Protein AF-A0AAW4GC80-F1 (afdb_monomer_lite)

Foldseek 3Di:
DDPQPPDPVNVVCVVVVQKDFLVVCVVVPNDPVNVVVCCVVVCWDCPDVRIIRNDPPPPPPPDD

Sequence (64 aa):
MRTRPAGAWQRLLDDQHGIITTKQMHENGVNKDSIDHCVETGQWLRVFRGVISVTNGPLTREMQ

Structure (mmCIF, N/CA/C/O backbone):
data_AF-A0AAW4GC80-F1
#
_entry.id   AF-A0AAW4GC80-F1
#
loop_
_atom_site.group_PDB
_atom_site.id
_atom_site.type_symbol
_atom_site.label_atom_id
_atom_site.label_alt_id
_atom_site.label_comp_id
_atom_site.label_asym_id
_atom_site.label_entity_id
_atom_site.label_seq_id
_atom_site.pdbx_PDB_ins_code
_atom_site.Cartn_x
_atom_site.Cartn_y
_atom_site.Cartn_z
_atom_site.occupancy
_atom_site.B_iso_or_equiv
_atom_site.auth_seq_id
_atom_site.auth_comp_id
_atom_site.auth_asym_id
_atom_site.auth_atom_id
_atom_site.pdbx_PDB_model_num
ATOM 1 N N . MET A 1 1 ? -2.215 20.407 -7.267 1.00 34.69 1 MET A N 1
ATOM 2 C CA . MET A 1 1 ? -1.936 19.689 -8.528 1.00 34.69 1 MET A CA 1
ATOM 3 C C . MET A 1 1 ? -1.270 18.366 -8.154 1.00 34.69 1 MET A C 1
ATOM 5 O O . MET A 1 1 ? -0.087 18.366 -7.856 1.00 34.69 1 MET A O 1
ATOM 9 N N . ARG A 1 2 ? -2.033 17.272 -7.992 1.00 43.66 2 ARG A N 1
ATOM 10 C CA . ARG A 1 2 ? -1.444 15.949 -7.709 1.00 43.66 2 ARG A CA 1
ATOM 11 C C . ARG A 1 2 ? -0.965 15.387 -9.041 1.00 43.66 2 ARG A C 1
ATOM 13 O O . ARG A 1 2 ? -1.785 15.145 -9.921 1.00 43.66 2 ARG A O 1
ATOM 20 N N . THR A 1 3 ? 0.340 15.253 -9.210 1.00 44.59 3 THR A N 1
ATOM 21 C CA . THR A 1 3 ? 0.943 14.515 -10.317 1.00 44.59 3 THR A CA 1
ATOM 22 C C . THR A 1 3 ? 0.397 13.090 -10.272 1.00 44.59 3 THR A C 1
ATOM 24 O O . THR A 1 3 ? 0.772 12.309 -9.404 1.00 44.59 3 THR A O 1
ATOM 27 N N . ARG A 1 4 ? -0.550 12.758 -11.162 1.00 52.16 4 ARG A N 1
ATOM 28 C CA . ARG A 1 4 ? -0.873 11.356 -11.444 1.00 52.16 4 ARG A CA 1
ATOM 29 C C . ARG A 1 4 ? 0.427 10.724 -11.925 1.00 52.16 4 ARG A C 1
ATOM 31 O O . ARG A 1 4 ? 0.979 11.238 -12.900 1.00 52.16 4 ARG A O 1
ATOM 38 N N . PRO A 1 5 ? 0.959 9.691 -11.268 1.00 52.91 5 PRO A N 1
ATOM 39 C CA . PRO A 1 5 ? 2.110 9.004 -11.814 1.00 52.91 5 PRO A CA 1
ATOM 40 C C . PRO A 1 5 ? 1.770 8.481 -13.215 1.00 52.91 5 PRO A C 1
ATOM 42 O O . PRO A 1 5 ? 0.934 7.609 -13.386 1.00 52.91 5 PRO A O 1
ATOM 45 N N . ALA A 1 6 ? 2.362 9.047 -14.259 1.00 55.53 6 ALA A N 1
ATOM 46 C CA . ALA A 1 6 ? 2.179 8.530 -15.607 1.00 55.53 6 ALA A CA 1
ATOM 47 C C . ALA A 1 6 ? 3.124 7.328 -15.775 1.00 55.53 6 ALA A C 1
ATOM 49 O O . ALA A 1 6 ? 4.334 7.515 -15.861 1.00 55.53 6 ALA A O 1
ATOM 50 N N . GLY A 1 7 ? 2.600 6.096 -15.752 1.00 72.81 7 GLY A N 1
ATOM 51 C CA . GLY A 1 7 ? 3.409 4.883 -15.942 1.00 72.81 7 GLY A CA 1
ATOM 52 C C . GLY A 1 7 ? 2.837 3.611 -15.310 1.00 72.81 7 GLY A C 1
ATOM 53 O O . GLY A 1 7 ? 1.746 3.617 -14.741 1.00 72.81 7 GLY A O 1
ATOM 54 N N . ALA A 1 8 ? 3.612 2.520 -15.395 1.00 78.56 8 ALA A N 1
ATOM 55 C CA . ALA A 1 8 ? 3.294 1.195 -14.842 1.00 78.56 8 ALA A CA 1
ATOM 56 C C . ALA A 1 8 ? 2.877 1.233 -13.359 1.00 78.56 8 ALA A C 1
ATOM 58 O O . ALA A 1 8 ? 2.042 0.444 -12.931 1.00 78.56 8 ALA A O 1
ATOM 59 N N . TRP A 1 9 ? 3.397 2.207 -12.608 1.00 81.88 9 TRP A N 1
ATOM 60 C CA . TRP A 1 9 ? 3.042 2.448 -11.214 1.00 81.88 9 TRP A CA 1
ATOM 61 C C . TRP A 1 9 ? 1.561 2.799 -11.009 1.00 81.88 9 TRP A C 1
ATOM 63 O O . TRP A 1 9 ? 0.907 2.198 -10.164 1.00 81.88 9 TRP A O 1
ATOM 73 N N . GLN A 1 10 ? 0.995 3.726 -11.789 1.00 82.44 10 GLN A N 1
ATOM 74 C CA . GLN A 1 10 ? -0.429 4.065 -11.655 1.00 82.44 10 GLN A CA 1
ATOM 75 C C . GLN A 1 10 ? -1.316 2.899 -12.062 1.00 82.44 10 GLN A C 1
ATOM 77 O O . GLN A 1 10 ? -2.295 2.629 -11.381 1.00 82.44 10 GLN A O 1
ATOM 82 N N . ARG A 1 11 ? -0.927 2.159 -13.105 1.00 85.75 11 ARG A N 1
ATOM 83 C CA . ARG A 1 11 ? -1.655 0.960 -13.526 1.00 85.75 11 ARG A CA 1
ATOM 84 C C . ARG A 1 11 ? -1.688 -0.098 -12.423 1.00 85.75 11 ARG A C 1
ATOM 86 O O . ARG A 1 11 ? -2.744 -0.631 -12.133 1.00 85.75 11 ARG A O 1
ATOM 93 N N . LEU A 1 12 ? -0.559 -0.331 -11.755 1.00 87.69 12 LEU A N 1
ATOM 94 C CA . LEU A 1 12 ? -0.471 -1.251 -10.621 1.00 87.69 12 LEU A CA 1
ATOM 95 C C . LEU A 1 12 ? -1.357 -0.828 -9.439 1.00 87.69 12 LEU A C 1
ATOM 97 O O . LEU A 1 12 ? -1.916 -1.683 -8.751 1.00 87.69 12 LEU A O 1
ATOM 101 N N .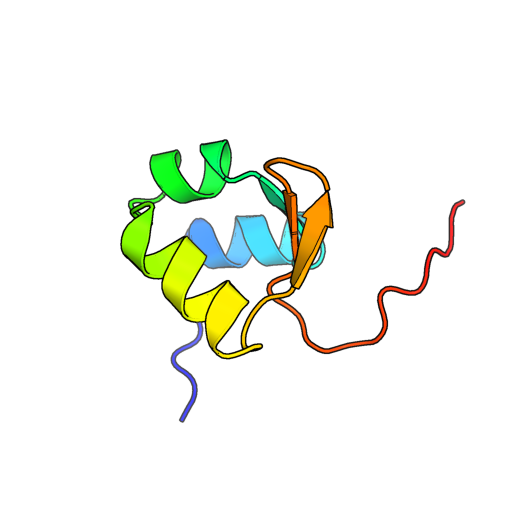 LEU A 1 13 ? -1.450 0.478 -9.179 1.00 87.62 13 LEU A N 1
ATOM 102 C CA . LEU A 1 13 ? -2.330 1.016 -8.146 1.00 87.62 13 LEU A CA 1
ATOM 103 C C . LEU A 1 13 ? -3.802 0.889 -8.537 1.00 87.62 13 LEU A C 1
ATOM 105 O O . LEU A 1 13 ? -4.608 0.527 -7.688 1.00 87.62 13 LEU A O 1
ATOM 109 N N . ASP A 1 14 ? -4.146 1.157 -9.794 1.00 86.62 14 ASP A N 1
ATOM 110 C CA . ASP A 1 14 ? -5.516 1.045 -10.294 1.00 86.62 14 ASP A CA 1
ATOM 111 C C . ASP A 1 14 ? -5.981 -0.424 -10.285 1.00 86.62 14 ASP A C 1
ATOM 113 O O . ASP A 1 14 ? -7.049 -0.719 -9.751 1.00 86.62 14 ASP A O 1
ATOM 117 N N . ASP A 1 15 ? -5.141 -1.348 -10.770 1.00 88.69 15 ASP A N 1
ATOM 118 C CA . ASP A 1 15 ? -5.415 -2.793 -10.835 1.00 88.69 15 ASP A CA 1
ATOM 119 C C . ASP A 1 15 ? -5.575 -3.434 -9.442 1.00 88.69 15 ASP A C 1
ATOM 121 O O . ASP A 1 15 ? -6.252 -4.450 -9.296 1.00 88.69 15 ASP A O 1
ATOM 125 N N . GLN A 1 16 ? -4.953 -2.858 -8.407 1.00 90.81 16 GLN A N 1
ATOM 126 C CA . GLN A 1 16 ? -5.034 -3.349 -7.024 1.00 90.81 16 GLN A CA 1
ATOM 127 C C . GLN A 1 16 ? -5.818 -2.414 -6.096 1.00 90.81 16 GLN A C 1
ATOM 129 O O . GLN A 1 16 ? -5.722 -2.526 -4.871 1.00 90.81 16 GLN A O 1
ATOM 134 N N . HIS A 1 17 ? -6.578 -1.472 -6.657 1.00 88.88 17 HIS A N 1
ATOM 135 C CA . HIS A 1 17 ? -7.426 -0.544 -5.903 1.00 88.88 17 HIS A CA 1
ATOM 136 C C . HIS A 1 17 ? -6.688 0.216 -4.783 1.00 88.88 17 HIS A C 1
ATOM 138 O O . HIS A 1 17 ? -7.235 0.472 -3.713 1.00 88.88 17 HIS A O 1
ATOM 144 N N . GLY A 1 18 ? -5.424 0.571 -5.015 1.00 89.81 18 GLY A N 1
ATOM 145 C CA . GLY A 1 18 ? -4.592 1.295 -4.057 1.00 89.81 18 GLY A CA 1
ATOM 146 C C . GLY A 1 18 ? -4.011 0.440 -2.930 1.00 89.81 18 GLY A C 1
ATOM 147 O O . GLY A 1 18 ? -3.389 0.999 -2.025 1.00 89.81 18 GLY A O 1
ATOM 148 N N . ILE A 1 19 ? -4.173 -0.885 -2.975 1.00 92.31 19 ILE A N 1
ATOM 149 C CA . ILE A 1 19 ? -3.566 -1.825 -2.029 1.00 92.31 19 ILE A CA 1
ATOM 150 C C . ILE A 1 19 ? -2.308 -2.407 -2.645 1.00 92.31 19 ILE A C 1
ATOM 152 O O . ILE A 1 19 ? -2.334 -2.983 -3.726 1.00 92.31 19 ILE A O 1
ATOM 156 N N . ILE A 1 20 ? -1.183 -2.256 -1.962 1.00 93.81 20 ILE A N 1
ATOM 157 C CA . ILE A 1 20 ? 0.103 -2.639 -2.526 1.00 93.81 20 ILE A CA 1
ATOM 158 C C . ILE A 1 20 ? 1.040 -3.172 -1.453 1.00 93.81 20 ILE A C 1
ATOM 160 O O . ILE A 1 20 ? 1.025 -2.751 -0.294 1.00 93.81 20 ILE A O 1
ATOM 164 N N . THR A 1 21 ? 1.875 -4.128 -1.837 1.00 95.69 21 THR A N 1
ATOM 165 C CA . THR A 1 21 ? 2.902 -4.665 -0.948 1.00 95.69 21 THR A CA 1
ATOM 166 C C . THR A 1 21 ? 4.142 -3.776 -0.925 1.00 95.69 21 THR A C 1
ATOM 168 O O . THR A 1 21 ? 4.503 -3.145 -1.920 1.00 95.69 21 THR A O 1
ATOM 171 N N . THR A 1 22 ? 4.879 -3.798 0.184 1.00 95.19 22 THR A N 1
ATOM 172 C CA . THR A 1 22 ? 6.189 -3.135 0.268 1.00 95.19 22 THR A CA 1
ATOM 173 C C . THR A 1 22 ? 7.181 -3.715 -0.742 1.00 95.19 22 THR A C 1
ATOM 175 O O . THR A 1 22 ? 8.046 -3.000 -1.228 1.00 95.19 22 THR A O 1
ATOM 178 N N . LYS A 1 23 ? 7.032 -4.995 -1.117 1.00 95.81 23 LYS A N 1
ATOM 179 C CA . LYS A 1 23 ? 7.821 -5.618 -2.189 1.00 95.81 23 LYS A CA 1
ATOM 180 C C . LYS A 1 23 ? 7.584 -4.918 -3.532 1.00 95.81 23 LYS A C 1
ATOM 182 O O . LYS A 1 23 ? 8.541 -4.462 -4.144 1.00 95.81 23 LYS A O 1
ATOM 187 N N . GLN A 1 24 ? 6.326 -4.783 -3.947 1.00 94.50 24 GLN A N 1
ATOM 188 C CA . GLN A 1 24 ? 5.961 -4.094 -5.190 1.00 94.50 24 GLN A CA 1
ATOM 189 C C . GLN A 1 24 ? 6.383 -2.620 -5.171 1.00 94.50 24 GLN A C 1
ATOM 191 O O . GLN A 1 24 ? 6.833 -2.091 -6.183 1.00 94.50 24 GLN A O 1
ATOM 196 N N . MET A 1 25 ? 6.282 -1.961 -4.014 1.00 93.69 25 MET A N 1
ATOM 197 C CA . MET A 1 25 ? 6.807 -0.609 -3.813 1.00 93.69 25 MET A CA 1
ATOM 198 C C . MET A 1 25 ? 8.317 -0.544 -4.090 1.00 93.69 25 MET A C 1
ATOM 200 O O . MET A 1 25 ? 8.752 0.293 -4.878 1.00 93.69 25 MET A O 1
ATOM 204 N N . HIS A 1 26 ? 9.107 -1.459 -3.522 1.00 94.25 26 HIS A N 1
ATOM 205 C CA . HIS A 1 26 ? 10.551 -1.532 -3.769 1.00 94.25 26 HIS A CA 1
ATOM 206 C C . HIS A 1 26 ? 10.895 -1.853 -5.228 1.00 94.25 26 HIS A C 1
ATOM 208 O O . HIS A 1 26 ? 11.787 -1.224 -5.791 1.00 94.25 26 HIS A O 1
ATOM 214 N N . GLU A 1 27 ? 10.167 -2.773 -5.865 1.00 93.50 27 GLU A N 1
ATOM 215 C CA . GLU A 1 27 ? 10.326 -3.102 -7.293 1.00 93.50 27 GLU A CA 1
ATOM 216 C C . GLU A 1 27 ? 10.039 -1.901 -8.209 1.00 93.50 27 GLU A C 1
ATOM 218 O O . GLU A 1 27 ? 10.570 -1.825 -9.314 1.00 93.50 27 GLU A O 1
AT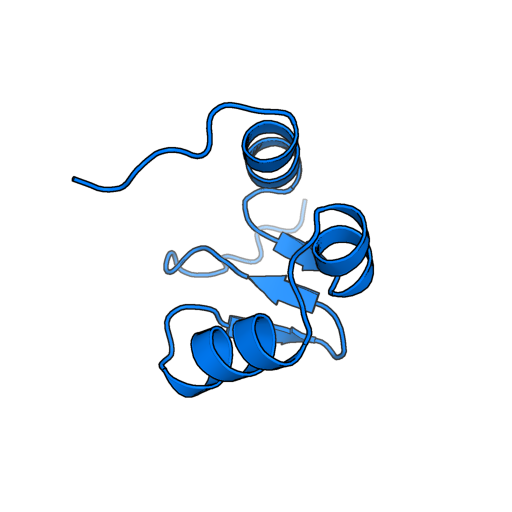OM 223 N N . ASN A 1 28 ? 9.250 -0.934 -7.732 1.00 89.81 28 ASN A N 1
ATOM 224 C CA . ASN A 1 28 ? 8.951 0.322 -8.421 1.00 89.81 28 ASN A CA 1
ATOM 225 C C . ASN A 1 28 ? 9.776 1.514 -7.894 1.00 89.81 28 ASN A C 1
ATOM 227 O O . ASN A 1 28 ? 9.442 2.667 -8.163 1.00 89.81 28 ASN A O 1
ATOM 231 N N . GLY A 1 29 ? 10.862 1.256 -7.157 1.00 91.50 29 GLY A N 1
ATOM 232 C CA . GLY A 1 29 ? 11.825 2.277 -6.733 1.00 91.50 29 GLY A CA 1
ATOM 233 C C . GLY A 1 29 ? 11.435 3.074 -5.485 1.00 91.50 29 GLY A C 1
ATOM 234 O O . GLY A 1 29 ? 12.137 4.015 -5.120 1.00 91.50 29 GLY A O 1
ATOM 235 N N . VAL A 1 30 ? 10.353 2.708 -4.795 1.00 91.94 30 VAL A N 1
ATOM 236 C CA . VAL A 1 30 ? 9.977 3.337 -3.524 1.00 91.94 30 VAL A CA 1
ATOM 237 C C . VAL A 1 30 ? 10.816 2.719 -2.405 1.00 91.94 30 VAL A C 1
ATOM 239 O O . VAL A 1 30 ? 10.741 1.519 -2.130 1.00 91.94 30 VAL A O 1
ATOM 242 N N . ASN A 1 31 ? 11.646 3.532 -1.755 1.00 93.81 31 ASN A N 1
ATOM 243 C CA . ASN A 1 31 ? 12.496 3.076 -0.657 1.00 93.81 31 ASN A CA 1
ATOM 244 C C . ASN A 1 31 ? 11.725 2.988 0.671 1.00 93.81 31 ASN A C 1
ATOM 246 O O . ASN A 1 31 ? 10.627 3.525 0.819 1.00 93.81 31 ASN A O 1
ATOM 250 N N . LYS A 1 32 ? 12.319 2.294 1.645 1.00 94.56 32 LYS A N 1
ATOM 251 C CA . LYS A 1 32 ? 11.707 2.061 2.956 1.00 94.56 32 LYS A CA 1
ATOM 252 C C . LYS A 1 32 ? 11.408 3.361 3.710 1.00 94.56 32 LYS A C 1
ATOM 254 O O . LYS A 1 32 ? 10.297 3.499 4.204 1.00 94.56 32 LYS A O 1
ATOM 259 N N . ASP A 1 33 ? 12.344 4.305 3.739 1.00 97.06 33 ASP A N 1
ATOM 260 C CA . ASP A 1 33 ? 12.183 5.557 4.491 1.00 97.06 33 ASP A CA 1
ATOM 261 C C . ASP A 1 33 ? 11.004 6.388 3.968 1.00 97.06 33 ASP A C 1
ATOM 263 O O . ASP A 1 33 ? 10.260 6.980 4.742 1.00 97.06 33 ASP A O 1
ATOM 267 N N . SER A 1 34 ? 10.773 6.372 2.652 1.00 94.62 34 SER A N 1
ATOM 268 C CA . SER A 1 34 ? 9.622 7.036 2.026 1.00 94.62 34 SER A CA 1
ATOM 269 C C . SER A 1 34 ? 8.306 6.359 2.403 1.00 94.62 34 SER A C 1
ATOM 271 O O . SER A 1 34 ? 7.317 7.038 2.670 1.00 94.62 34 SER A O 1
ATOM 273 N N . ILE A 1 35 ? 8.293 5.021 2.448 1.00 94.12 35 ILE A N 1
ATOM 274 C CA . ILE A 1 35 ? 7.120 4.252 2.884 1.00 94.12 35 ILE A CA 1
ATOM 275 C C . ILE A 1 35 ? 6.804 4.573 4.341 1.00 94.12 35 ILE A C 1
ATOM 277 O O . ILE A 1 35 ? 5.657 4.887 4.656 1.00 94.12 35 ILE A O 1
ATOM 281 N N . ASP A 1 36 ? 7.810 4.503 5.212 1.00 95.25 36 ASP A N 1
ATOM 282 C CA . ASP A 1 36 ? 7.649 4.750 6.641 1.00 95.25 36 ASP A CA 1
ATOM 283 C C . ASP A 1 36 ? 7.196 6.203 6.875 1.00 95.25 36 ASP A C 1
ATOM 285 O O . ASP A 1 36 ? 6.190 6.413 7.548 1.00 95.25 36 ASP A O 1
ATOM 289 N N . HIS A 1 37 ? 7.790 7.189 6.192 1.00 95.75 37 HIS A N 1
ATOM 290 C CA . HIS A 1 37 ? 7.358 8.589 6.254 1.00 95.75 37 HIS A CA 1
ATOM 291 C C . HIS A 1 37 ? 5.891 8.793 5.837 1.00 95.75 37 HIS A C 1
ATOM 293 O O . HIS A 1 37 ? 5.134 9.480 6.526 1.00 95.75 37 HIS A O 1
ATOM 299 N N . CYS A 1 38 ? 5.448 8.202 4.722 1.00 93.50 38 CYS A N 1
ATOM 300 C CA . CYS A 1 38 ? 4.055 8.317 4.276 1.00 93.50 38 CYS A CA 1
ATOM 301 C C . CYS A 1 38 ? 3.071 7.645 5.246 1.00 93.50 38 CYS A C 1
ATOM 303 O O . CYS A 1 38 ? 1.948 8.122 5.408 1.00 93.50 38 CYS A O 1
ATOM 305 N N . VAL A 1 39 ? 3.475 6.556 5.904 1.00 93.12 39 VAL A N 1
ATOM 306 C CA . VAL A 1 39 ? 2.658 5.900 6.935 1.00 93.12 39 VAL A CA 1
ATOM 307 C C . VAL A 1 39 ? 2.603 6.745 8.209 1.00 93.12 39 VAL A C 1
ATOM 309 O O . VAL A 1 39 ? 1.521 6.974 8.743 1.00 93.12 39 VAL A O 1
ATOM 312 N N . GLU A 1 40 ? 3.742 7.253 8.678 1.00 94.38 40 GLU A N 1
ATOM 313 C CA . GLU A 1 40 ? 3.847 8.078 9.889 1.00 94.38 40 GLU A CA 1
ATOM 314 C C . GLU A 1 40 ? 3.085 9.400 9.764 1.00 94.38 40 GLU A C 1
ATOM 316 O O . GLU A 1 40 ? 2.452 9.854 10.715 1.00 94.38 40 GLU A O 1
ATOM 321 N N . THR A 1 41 ? 3.095 10.001 8.574 1.00 92.62 41 THR A N 1
ATOM 322 C CA . THR A 1 41 ? 2.349 11.233 8.274 1.00 92.62 41 THR A CA 1
ATOM 323 C C . THR A 1 41 ? 0.869 10.988 7.964 1.00 92.62 41 THR A C 1
ATOM 325 O O . THR A 1 41 ? 0.135 11.939 7.690 1.00 92.62 41 THR A O 1
ATOM 328 N N . GLY A 1 42 ? 0.410 9.730 7.989 1.00 89.62 42 GLY A N 1
ATOM 329 C CA . GLY A 1 42 ? -0.978 9.355 7.713 1.00 89.62 42 GLY A CA 1
ATOM 330 C C . GLY A 1 42 ? -1.398 9.538 6.253 1.00 89.62 42 GLY A C 1
ATOM 331 O O . GLY A 1 42 ? -2.589 9.522 5.947 1.00 89.62 42 GLY A O 1
ATOM 332 N N . GLN A 1 43 ? -0.442 9.727 5.339 1.00 90.38 43 GLN A N 1
ATOM 333 C CA . GLN A 1 43 ? -0.719 9.759 3.903 1.00 90.38 43 GLN A CA 1
ATOM 334 C C . GLN A 1 43 ? -1.110 8.379 3.385 1.00 90.38 43 GLN A C 1
ATOM 336 O O . GLN A 1 43 ? -1.936 8.296 2.480 1.00 90.38 43 GLN A O 1
ATOM 341 N N . TRP A 1 44 ? -0.517 7.327 3.955 1.00 93.06 44 TRP A N 1
ATOM 342 C CA . TRP A 1 44 ? -0.799 5.925 3.670 1.00 93.06 44 TRP A CA 1
ATOM 343 C C . TRP A 1 44 ? -1.160 5.177 4.952 1.00 93.06 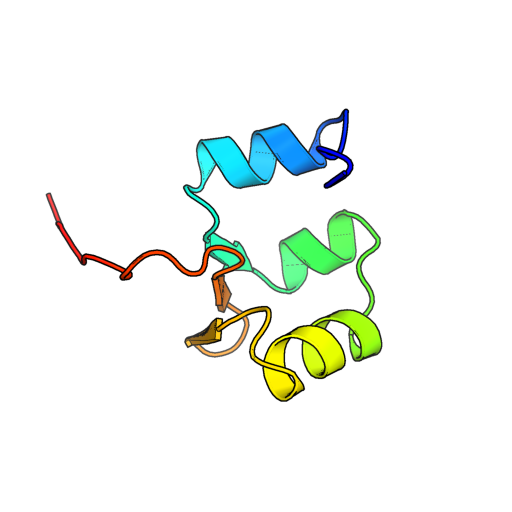44 TRP A C 1
ATOM 345 O O . TRP A 1 44 ? -0.763 5.558 6.050 1.00 93.06 44 TRP A O 1
ATOM 355 N N . LEU A 1 45 ? -1.876 4.065 4.808 1.00 92.81 45 LEU A N 1
ATOM 356 C CA . LEU A 1 45 ? -2.277 3.221 5.930 1.00 92.81 45 LEU A CA 1
ATOM 357 C C . LEU A 1 45 ? -1.620 1.852 5.829 1.00 92.81 45 LEU A C 1
ATOM 359 O O . LEU A 1 45 ? -1.739 1.161 4.817 1.00 92.81 45 LEU A O 1
ATOM 363 N N . ARG A 1 46 ? -0.966 1.414 6.905 1.00 92.88 46 ARG A N 1
ATOM 364 C CA . ARG A 1 46 ? -0.480 0.039 7.014 1.00 92.88 46 ARG A CA 1
ATOM 365 C C . ARG A 1 46 ? -1.626 -0.872 7.447 1.00 92.88 46 ARG A C 1
ATOM 367 O O . ARG A 1 46 ? -2.001 -0.880 8.613 1.00 92.88 46 ARG A O 1
ATOM 374 N N . VAL A 1 47 ? -2.163 -1.639 6.501 1.00 90.62 47 VAL A N 1
ATOM 375 C CA . VAL A 1 47 ? -3.308 -2.540 6.736 1.00 90.62 47 VAL A CA 1
ATOM 376 C C . VAL A 1 47 ? -2.872 -3.907 7.259 1.00 90.62 47 VAL A C 1
ATOM 378 O O . VAL A 1 47 ? -3.546 -4.496 8.096 1.00 90.62 47 VAL A O 1
ATOM 381 N N . PHE A 1 48 ? -1.707 -4.384 6.813 1.00 91.19 48 PHE A N 1
ATOM 382 C CA . PHE A 1 48 ? -1.042 -5.586 7.315 1.00 91.19 48 PHE A CA 1
ATOM 383 C C . PHE A 1 48 ? 0.476 -5.392 7.303 1.00 91.19 48 PHE A C 1
ATOM 385 O O . PHE A 1 48 ? 1.013 -4.444 6.719 1.00 91.19 48 PHE A O 1
ATOM 392 N N . ARG A 1 49 ? 1.210 -6.326 7.918 1.00 92.19 49 ARG A N 1
ATOM 393 C CA . ARG A 1 49 ? 2.670 -6.358 7.796 1.00 92.19 49 ARG A CA 1
ATOM 394 C C . ARG A 1 49 ? 3.051 -6.476 6.317 1.00 92.19 49 ARG A C 1
ATOM 396 O O . ARG A 1 49 ? 2.746 -7.470 5.673 1.00 92.19 49 ARG A O 1
ATOM 403 N N . GLY A 1 50 ? 3.732 -5.455 5.800 1.00 94.75 50 GLY A N 1
ATOM 404 C CA . GLY A 1 50 ? 4.163 -5.405 4.401 1.00 94.75 50 GLY A CA 1
ATOM 405 C C . GLY A 1 50 ? 3.072 -5.044 3.386 1.00 94.75 50 GLY A C 1
ATOM 406 O O . GLY A 1 50 ? 3.367 -5.092 2.198 1.00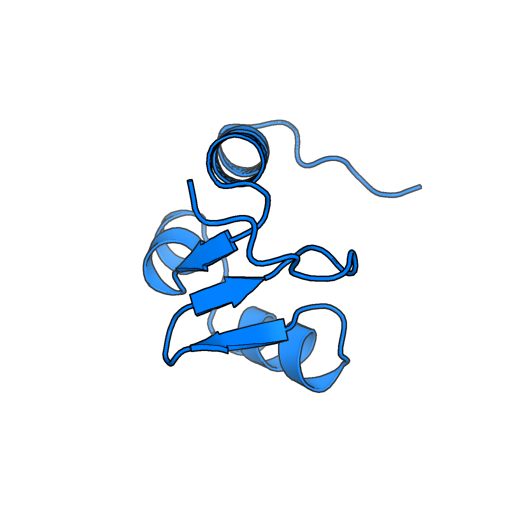 94.75 50 GLY A O 1
ATOM 407 N N . VAL A 1 51 ? 1.860 -4.663 3.812 1.00 94.56 51 VAL A N 1
ATOM 408 C CA . VAL A 1 51 ? 0.768 -4.239 2.916 1.00 94.56 51 VAL A CA 1
ATOM 409 C C . VAL A 1 51 ? 0.303 -2.838 3.294 1.00 94.56 51 VAL A C 1
ATOM 411 O O . VAL A 1 51 ? -0.002 -2.568 4.460 1.00 94.56 51 VAL A O 1
ATOM 414 N N . ILE A 1 52 ? 0.257 -1.958 2.300 1.00 94.19 52 ILE A N 1
ATOM 415 C CA . ILE A 1 52 ? -0.040 -0.537 2.431 1.00 94.19 52 ILE A CA 1
ATOM 416 C C . ILE A 1 52 ? -1.255 -0.190 1.566 1.00 94.19 52 ILE A C 1
ATOM 418 O O . ILE A 1 52 ? -1.342 -0.615 0.417 1.00 94.19 52 ILE A O 1
ATOM 422 N N . SER A 1 53 ? -2.172 0.603 2.114 1.00 93.31 53 SER A N 1
ATOM 423 C CA . SER A 1 53 ? -3.198 1.318 1.357 1.00 93.31 53 SER A CA 1
ATOM 424 C C . SER A 1 53 ? -2.706 2.733 1.070 1.00 93.31 53 SER A C 1
ATOM 426 O O . SER A 1 53 ? -2.414 3.482 2.005 1.00 93.31 53 SER A O 1
ATOM 428 N N . VAL A 1 54 ? -2.625 3.104 -0.210 1.00 90.88 54 VAL A N 1
ATOM 429 C CA . VAL A 1 54 ? -2.259 4.466 -0.649 1.00 90.88 54 VAL A CA 1
ATOM 430 C C . VAL A 1 54 ? -3.476 5.361 -0.895 1.00 90.88 54 VAL A C 1
ATOM 432 O O . VAL A 1 54 ? -3.349 6.501 -1.348 1.00 90.88 54 VAL A O 1
ATOM 435 N N . THR A 1 55 ? -4.669 4.841 -0.617 1.00 82.81 55 THR A N 1
ATOM 436 C CA . THR A 1 55 ? -5.936 5.556 -0.742 1.00 82.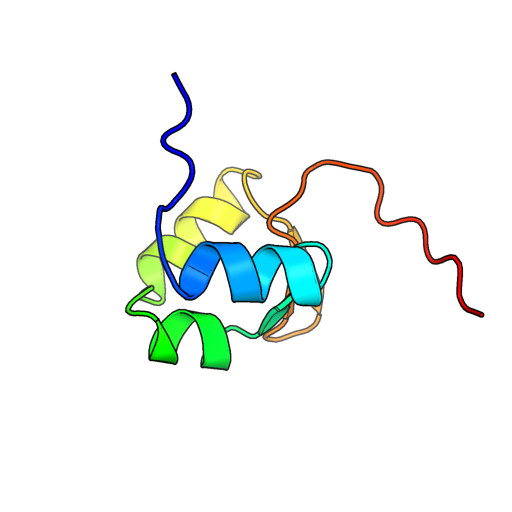81 55 THR A CA 1
ATOM 437 C C . THR A 1 55 ? -6.506 5.863 0.635 1.00 82.81 55 THR A C 1
ATOM 439 O O . THR A 1 55 ? -6.575 4.985 1.492 1.00 82.81 55 THR A O 1
ATOM 442 N N . ASN A 1 56 ? -6.988 7.096 0.804 1.00 64.62 56 ASN A N 1
ATOM 443 C CA . ASN A 1 56 ? -7.636 7.569 2.035 1.00 64.62 56 ASN A CA 1
ATOM 444 C C . ASN A 1 56 ? -9.159 7.368 2.026 1.00 64.62 56 ASN A C 1
ATOM 446 O O . ASN A 1 56 ? -9.858 7.896 2.888 1.00 64.62 56 ASN A O 1
ATOM 450 N N . GLY A 1 57 ? -9.690 6.658 1.026 1.00 62.09 57 GLY A N 1
ATOM 451 C CA . GLY A 1 57 ? -11.073 6.198 1.066 1.00 62.09 57 GLY A CA 1
ATOM 452 C C . GLY A 1 57 ? -11.229 5.126 2.148 1.00 62.09 57 GLY A C 1
ATOM 453 O O . GLY A 1 57 ? -10.254 4.434 2.454 1.00 62.09 57 GLY A O 1
ATOM 454 N N . PRO A 1 58 ? -12.422 4.972 2.745 1.00 58.03 58 PRO A N 1
ATOM 455 C CA . PRO A 1 58 ? -12.666 3.857 3.643 1.00 58.03 58 PRO A CA 1
ATOM 456 C C . PRO A 1 58 ? -12.343 2.556 2.904 1.00 58.03 58 PRO A C 1
ATOM 458 O O . PRO A 1 58 ? -12.898 2.286 1.838 1.00 58.03 58 PRO A O 1
ATOM 461 N N . LEU A 1 59 ? -11.431 1.767 3.476 1.00 57.81 59 LEU A N 1
ATOM 462 C CA . LEU A 1 59 ? -11.212 0.370 3.117 1.00 57.81 59 LEU A CA 1
ATOM 463 C C . LEU A 1 59 ? -12.497 -0.390 3.439 1.00 57.81 59 LEU A C 1
ATOM 465 O O . LEU A 1 59 ? -12.653 -0.969 4.513 1.00 57.81 59 LEU A O 1
ATOM 469 N N . THR A 1 60 ? -13.463 -0.314 2.535 1.00 55.41 60 THR A N 1
ATOM 470 C CA . THR A 1 60 ? -14.677 -1.103 2.635 1.00 55.41 60 THR A CA 1
ATOM 471 C C . THR A 1 60 ? -14.303 -2.499 2.182 1.00 55.41 60 THR A C 1
ATOM 473 O O . THR A 1 60 ? -13.932 -2.745 1.037 1.00 55.41 60 THR A O 1
ATOM 476 N N . ARG A 1 61 ? -14.305 -3.430 3.131 1.00 49.78 61 ARG A N 1
ATOM 477 C CA . ARG A 1 61 ? -14.171 -4.848 2.836 1.00 49.78 61 ARG A CA 1
ATOM 478 C C . ARG A 1 61 ? -15.498 -5.329 2.250 1.00 49.78 61 ARG A C 1
ATOM 480 O O . ARG A 1 61 ? -16.233 -6.043 2.922 1.00 49.78 61 ARG A O 1
ATOM 4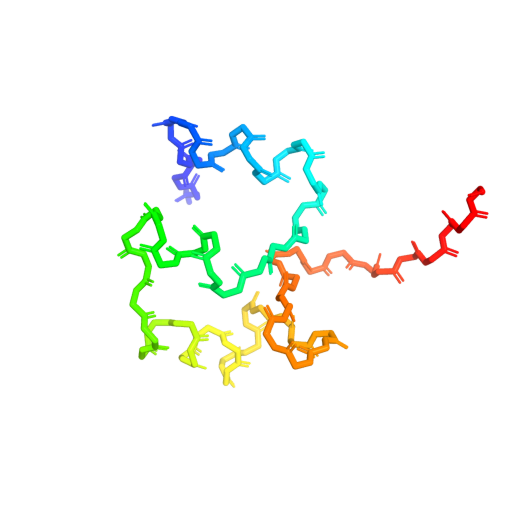87 N N . GLU A 1 62 ? -15.820 -4.935 1.023 1.00 53.84 62 GLU A N 1
ATOM 488 C CA . GLU A 1 62 ? -16.763 -5.717 0.225 1.00 53.84 62 GLU A CA 1
ATOM 489 C C . GLU A 1 62 ? -16.003 -6.950 -0.268 1.00 53.84 62 GLU A C 1
ATOM 491 O O . GLU A 1 62 ? -15.403 -6.972 -1.336 1.00 53.84 62 GLU A O 1
ATOM 496 N N . MET A 1 63 ? -15.935 -7.963 0.599 1.00 37.50 63 MET A N 1
ATOM 497 C CA . MET A 1 63 ? -15.632 -9.317 0.153 1.00 37.50 63 MET A CA 1
ATOM 498 C C . MET A 1 63 ? -16.798 -9.779 -0.711 1.00 37.50 63 MET A C 1
ATOM 500 O O . MET A 1 63 ? -17.893 -9.981 -0.184 1.00 37.50 63 MET A O 1
ATOM 504 N N . GLN A 1 64 ? -16.553 -9.963 -2.003 1.00 42.31 64 GLN A N 1
ATOM 505 C CA . GLN A 1 64 ? -17.271 -10.989 -2.751 1.00 42.31 64 GLN A CA 1
ATOM 506 C C . GLN A 1 64 ? -16.520 -12.312 -2.624 1.00 42.31 64 GLN A C 1
ATOM 508 O O . GLN A 1 64 ? -15.266 -12.276 -2.633 1.00 42.31 64 GLN A O 1
#

Radius of gyration: 11.76 Å; chains: 1; bounding box: 30×31×26 Å

Secondary structure (DSSP, 8-state):
------SHHHHHHHHTTTEEEHHHHHHTT--HHHHHHHHHTTSSEEEETTEEE---S-------

pLDDT: mean 81.73, std 17.98, range [34.69, 97.06]

Organism: Gordonia rubripertincta (NCBI:txid36822)